Protein AF-A0A4Y9YKH3-F1 (afdb_monomer)

Sequence (140 aa):
MSSLSNTHLAFNRIPQSSNIPAAASAEMQNNDKLPLSKQGAAILKINQEFASACHRVKRGEITHAEFLRITSDCLDRARVQQEASWLLCEQARKGEISREEFGSKIGYSEEDWRKVRAKVERQMEVQRAEMEAEAHARFH

Radius of gyration: 28.59 Å; Cα contacts (8 Å, |Δi|>4): 59; chains: 1; bounding box: 99×52×49 Å
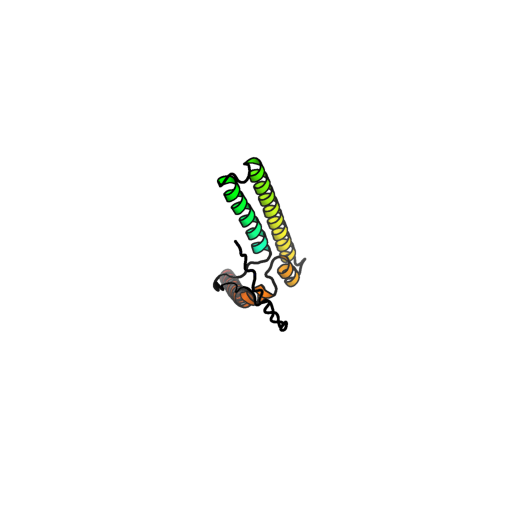
Secondary structure (DSSP, 8-state):
------------------------------TTSPPPPHHHHHHHHHHHHHHHHHHHHHTTSS-HHHHHHHHHHHHHHHHHHHHHHHHHHHHHHHTSS-HHHHHHHHS--HHHHHHHHHHHHHHHHHHHHHHHHHHHHH--

Mean predicted aligned error: 14.12 Å

Foldseek 3Di:
DDDDDDDDDDDDDDDDDDDDDPDDPDPPDPPPDQDAWPLRVQLVVLVVQLVVLVVCVVVVVDPPVVNVVSVVVSVVSNVVSVVVLVV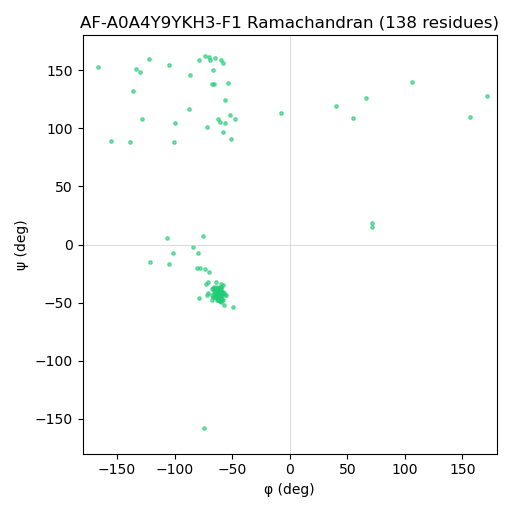LVVCVVVVVDDPVRSCVPTNHDPVSCVVCVVVVVVVVVVVVVVVVVVVVVVVD

pLDDT: mean 79.55, std 20.89, range [36.12, 98.62]

Solvent-accessible surface area (backbone atoms only — not comparable to full-atom values): 8576 Å² total; per-residue (Å²): 133,87,81,89,84,83,86,82,87,80,87,84,79,88,81,91,86,79,94,74,77,90,74,67,82,75,77,81,80,70,87,82,66,76,75,61,31,48,50,53,47,53,51,49,50,42,52,51,52,48,51,49,42,57,51,35,40,75,70,63,77,39,52,72,69,57,38,52,53,52,47,49,52,39,51,54,51,50,50,54,53,48,53,53,50,51,51,51,52,53,34,44,73,72,61,77,42,52,72,67,56,48,35,68,70,46,30,43,50,77,73,4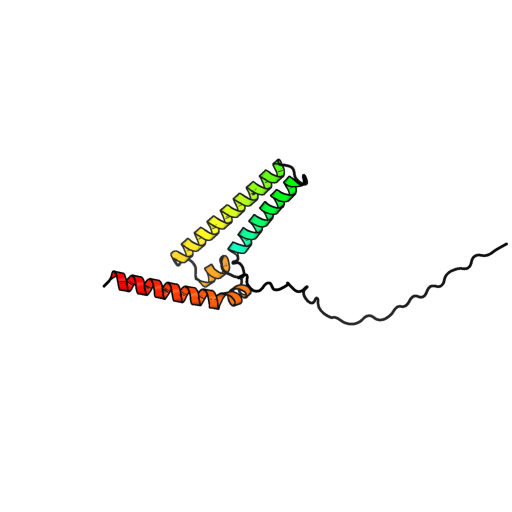6,34,69,75,42,43,71,60,54,52,54,51,52,52,52,53,49,52,52,52,52,52,50,52,55,62,74,78,108

Organism: NCBI:txid205917

Structure (mmCIF, N/CA/C/O backbone):
data_AF-A0A4Y9YKH3-F1
#
_entry.id   AF-A0A4Y9YKH3-F1
#
loop_
_atom_site.group_PDB
_atom_site.id
_atom_site.type_symbol
_atom_site.label_atom_id
_atom_site.label_alt_id
_atom_site.label_comp_id
_atom_site.label_asym_id
_atom_site.label_entity_id
_atom_site.label_seq_id
_atom_site.pdbx_PDB_ins_code
_atom_site.Cartn_x
_atom_site.Cartn_y
_atom_site.Cartn_z
_atom_site.occupancy
_atom_site.B_iso_or_equiv
_atom_site.auth_seq_id
_atom_site.auth_comp_id
_atom_site.auth_asym_id
_atom_site.auth_atom_id
_atom_site.pdbx_PDB_model_num
ATOM 1 N N . MET A 1 1 ? 74.619 -27.145 -19.859 1.00 41.81 1 MET A N 1
ATOM 2 C CA . MET A 1 1 ? 74.797 -27.396 -18.413 1.00 41.81 1 MET A CA 1
ATOM 3 C C . MET A 1 1 ? 73.804 -26.484 -17.707 1.00 41.81 1 MET A C 1
ATOM 5 O O . MET A 1 1 ? 73.925 -25.283 -17.876 1.00 41.81 1 MET A O 1
ATOM 9 N N . SER A 1 2 ? 72.615 -26.997 -17.366 1.00 38.09 2 SER A N 1
ATOM 10 C CA . SER A 1 2 ? 72.234 -27.458 -16.006 1.00 38.09 2 SER A CA 1
ATOM 11 C C . SER A 1 2 ? 72.185 -26.264 -15.032 1.00 38.09 2 SER A C 1
ATOM 13 O O . SER A 1 2 ? 73.162 -25.541 -14.950 1.00 38.09 2 SER A O 1
ATOM 15 N N . SER A 1 3 ? 71.134 -25.959 -14.270 1.00 43.50 3 SER A N 1
ATOM 16 C CA . SER A 1 3 ? 70.136 -26.824 -13.645 1.00 43.50 3 SER A CA 1
ATOM 17 C C . SER A 1 3 ? 68.935 -26.005 -13.143 1.00 43.50 3 SER A C 1
ATOM 19 O O . SER A 1 3 ? 69.075 -24.843 -12.771 1.00 43.50 3 SER A O 1
ATOM 21 N N . LEU A 1 4 ? 67.784 -26.676 -13.094 1.00 45.25 4 LEU A N 1
ATOM 22 C CA . LEU A 1 4 ? 66.584 -26.363 -12.314 1.00 45.25 4 LEU A CA 1
ATOM 23 C C . LEU A 1 4 ? 66.848 -26.497 -10.801 1.00 45.25 4 LEU A C 1
ATOM 25 O O . LEU A 1 4 ? 67.602 -27.391 -10.418 1.00 45.25 4 LEU A O 1
ATOM 29 N N . SER A 1 5 ? 66.133 -25.705 -9.988 1.00 52.44 5 SER A N 1
ATOM 30 C CA . SER A 1 5 ? 65.811 -25.954 -8.562 1.00 52.44 5 SER A CA 1
ATOM 31 C C . SER A 1 5 ? 64.520 -25.179 -8.219 1.00 52.44 5 SER A C 1
ATOM 33 O O . SER A 1 5 ? 64.550 -23.958 -8.124 1.00 52.44 5 SER A O 1
ATOM 35 N N . ASN A 1 6 ? 63.322 -25.742 -8.388 1.00 38.78 6 ASN A N 1
ATOM 36 C CA . ASN A 1 6 ? 62.508 -26.513 -7.433 1.00 38.78 6 ASN A CA 1
ATOM 37 C C . ASN A 1 6 ? 62.178 -25.861 -6.068 1.00 38.78 6 ASN A C 1
ATOM 39 O O . ASN A 1 6 ? 63.016 -25.763 -5.181 1.00 38.78 6 ASN A O 1
ATOM 43 N N . THR A 1 7 ? 60.890 -25.505 -5.944 1.00 46.59 7 THR A N 1
ATOM 44 C CA . THR A 1 7 ? 59.930 -25.814 -4.860 1.00 46.59 7 THR A CA 1
ATOM 45 C C . THR A 1 7 ? 60.389 -25.788 -3.401 1.00 46.59 7 THR A C 1
ATOM 47 O O . THR A 1 7 ? 61.086 -26.691 -2.947 1.00 46.59 7 THR A O 1
ATOM 50 N N . HIS A 1 8 ? 59.761 -24.906 -2.615 1.00 44.09 8 HIS A N 1
ATOM 51 C CA . HIS A 1 8 ? 59.441 -25.204 -1.220 1.00 44.09 8 HIS A CA 1
ATOM 52 C C . HIS A 1 8 ? 57.958 -24.924 -0.943 1.00 44.09 8 HIS A C 1
ATOM 54 O O . HIS A 1 8 ? 57.502 -23.784 -0.913 1.00 44.09 8 HIS A O 1
ATOM 60 N N . LEU A 1 9 ? 57.209 -26.013 -0.772 1.00 45.59 9 LEU A N 1
ATOM 61 C CA . LEU A 1 9 ? 55.922 -26.048 -0.091 1.00 45.59 9 LEU A CA 1
ATOM 62 C C . LEU A 1 9 ? 56.148 -25.725 1.392 1.00 45.59 9 LEU A C 1
ATOM 64 O O . LEU A 1 9 ? 57.065 -26.264 2.012 1.00 45.59 9 LEU A O 1
ATOM 68 N N . ALA A 1 10 ? 55.267 -24.915 1.970 1.00 42.34 10 ALA A N 1
ATOM 69 C CA . ALA A 1 10 ? 55.010 -24.907 3.404 1.00 42.34 10 ALA A CA 1
ATOM 70 C C . ALA A 1 10 ? 53.498 -24.765 3.609 1.00 42.34 10 ALA A C 1
ATOM 72 O O . ALA A 1 10 ? 52.936 -23.675 3.673 1.00 42.34 10 ALA A O 1
ATOM 73 N N . PHE A 1 11 ? 52.843 -25.924 3.639 1.00 41.91 11 PHE A N 1
ATOM 74 C CA . PHE A 1 11 ? 51.510 -26.113 4.191 1.00 41.91 11 PHE A CA 1
ATOM 75 C C . PHE A 1 11 ? 51.564 -25.780 5.686 1.00 41.91 11 PHE A C 1
ATOM 77 O O . PHE A 1 11 ? 52.084 -26.575 6.463 1.00 41.91 11 PHE A O 1
ATOM 84 N N . ASN A 1 12 ? 50.990 -24.651 6.099 1.00 46.66 12 ASN A N 1
ATOM 85 C CA . ASN A 1 12 ? 50.586 -24.468 7.490 1.00 46.66 12 ASN A CA 1
ATOM 86 C C . ASN A 1 12 ? 49.087 -24.723 7.595 1.00 46.66 12 ASN A C 1
ATOM 88 O O . ASN A 1 12 ? 48.250 -23.933 7.163 1.00 46.66 12 ASN A O 1
ATOM 92 N N . ARG A 1 13 ? 48.776 -25.895 8.141 1.00 41.47 13 ARG A N 1
ATOM 93 C CA . ARG A 1 13 ? 47.450 -26.329 8.561 1.00 41.47 13 ARG A CA 1
ATOM 94 C C . ARG A 1 13 ? 47.409 -26.253 10.091 1.00 41.47 13 ARG A C 1
ATOM 96 O O . ARG A 1 13 ? 48.436 -26.493 10.720 1.00 41.47 13 ARG A O 1
ATOM 103 N N . ILE A 1 14 ? 46.188 -26.098 10.617 1.00 41.62 14 ILE A N 1
ATOM 104 C CA . ILE A 1 14 ? 45.690 -26.374 11.989 1.00 41.62 14 ILE A CA 1
ATOM 105 C C . ILE A 1 14 ? 45.453 -25.090 12.828 1.00 41.62 14 ILE A C 1
ATOM 107 O O . ILE A 1 14 ? 46.306 -24.210 12.777 1.00 41.62 14 ILE A O 1
ATOM 111 N N . PRO A 1 15 ? 44.368 -24.967 13.643 1.00 44.97 15 PRO A N 1
ATOM 112 C CA . PRO A 1 15 ? 43.206 -25.850 13.864 1.00 44.97 15 PRO A CA 1
ATOM 113 C C . PRO A 1 15 ? 41.831 -25.203 13.585 1.00 44.97 15 PRO A C 1
ATOM 115 O O . PRO A 1 15 ? 41.643 -23.992 13.647 1.00 44.97 15 PRO A O 1
ATOM 118 N N . GLN A 1 16 ? 40.832 -26.063 13.367 1.00 48.06 16 GLN A N 1
ATOM 119 C CA . GLN A 1 16 ? 39.419 -25.743 13.578 1.00 48.06 16 GLN A CA 1
ATOM 120 C C . GLN A 1 16 ? 39.135 -25.534 15.073 1.00 48.06 16 GLN A C 1
ATOM 122 O O . GLN A 1 16 ? 39.582 -26.347 15.877 1.00 48.06 16 GLN A O 1
ATOM 127 N N . SER A 1 17 ? 38.341 -24.512 15.414 1.00 38.28 17 SER A N 1
ATOM 128 C CA . SER A 1 17 ? 37.267 -24.541 16.429 1.00 38.28 17 SER A CA 1
ATOM 129 C C . SER A 1 17 ? 36.980 -23.127 16.945 1.00 38.28 17 SER A C 1
ATOM 131 O O . SER A 1 17 ? 37.792 -22.543 17.658 1.00 38.28 17 SER A O 1
ATOM 133 N N . SER A 1 18 ? 35.821 -22.569 16.596 1.00 41.38 18 SER A N 1
ATOM 134 C CA . SER A 1 18 ? 34.817 -22.101 17.567 1.00 41.38 18 SER A CA 1
ATOM 135 C C . SER A 1 18 ? 33.709 -21.319 16.855 1.00 41.38 18 SER A C 1
ATOM 137 O O . SER A 1 18 ? 33.946 -20.408 16.067 1.00 41.38 18 SER A O 1
ATOM 139 N N . ASN A 1 19 ? 32.476 -21.732 17.136 1.00 49.66 19 ASN A N 1
ATOM 140 C CA . ASN A 1 19 ? 31.244 -21.031 16.806 1.00 49.66 19 ASN A CA 1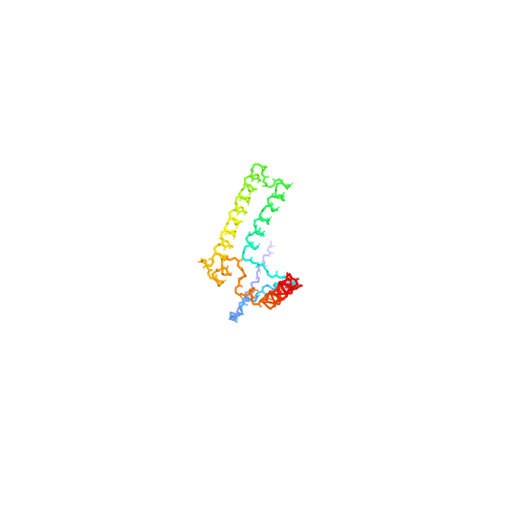
ATOM 141 C C . ASN A 1 19 ? 31.259 -19.612 17.386 1.00 49.66 19 ASN A C 1
ATOM 143 O O . ASN A 1 19 ? 31.331 -19.483 18.606 1.00 49.66 19 ASN A O 1
ATOM 147 N N . ILE A 1 20 ? 31.064 -18.582 16.558 1.00 44.94 20 ILE A N 1
ATOM 148 C CA . ILE A 1 20 ? 30.467 -17.313 16.997 1.00 44.94 20 ILE A CA 1
ATOM 149 C C . ILE A 1 20 ? 29.440 -16.877 15.935 1.00 44.94 20 ILE A C 1
ATOM 151 O O . ILE A 1 20 ? 29.738 -16.966 14.742 1.00 44.94 20 ILE A O 1
ATOM 155 N N . PRO A 1 21 ? 28.212 -16.491 16.335 1.00 36.12 21 PRO A N 1
ATOM 156 C CA . PRO A 1 21 ? 27.077 -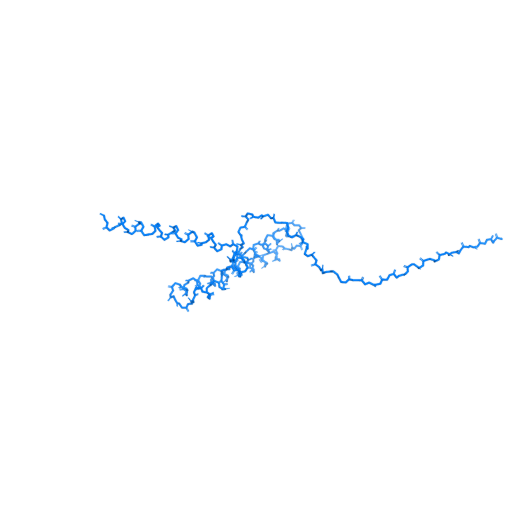16.330 15.433 1.00 36.12 21 PRO A CA 1
ATOM 157 C C . PRO A 1 21 ? 27.255 -15.141 14.497 1.00 36.12 21 PRO A C 1
ATOM 159 O O . PRO A 1 21 ? 27.971 -14.192 14.812 1.00 36.12 21 PRO A O 1
ATOM 162 N N . ALA A 1 22 ? 26.515 -15.180 13.389 1.00 44.09 22 ALA A N 1
ATOM 163 C CA . ALA A 1 22 ? 26.241 -14.045 12.523 1.00 44.09 22 ALA A CA 1
ATOM 164 C C . ALA A 1 22 ? 25.715 -12.860 13.351 1.00 44.09 22 ALA A C 1
ATOM 166 O O . ALA A 1 22 ? 24.517 -12.723 13.596 1.00 44.09 22 ALA A O 1
ATOM 167 N N . ALA A 1 23 ? 26.630 -12.012 13.813 1.00 36.66 23 ALA A N 1
ATOM 168 C CA . ALA A 1 23 ? 26.301 -10.706 14.334 1.00 36.66 23 ALA A CA 1
ATOM 169 C C . ALA A 1 23 ? 25.898 -9.862 13.129 1.00 36.66 23 ALA A C 1
ATOM 171 O O . ALA A 1 23 ? 26.735 -9.458 12.322 1.00 36.66 23 ALA A O 1
ATOM 172 N N . ALA A 1 24 ? 24.579 -9.727 12.999 1.00 39.50 24 ALA A N 1
ATOM 173 C CA . ALA A 1 24 ? 23.857 -8.692 12.288 1.00 39.50 24 ALA A CA 1
ATOM 174 C C . ALA A 1 24 ? 24.774 -7.568 11.800 1.00 39.50 24 ALA A C 1
ATOM 176 O O . ALA A 1 24 ? 25.330 -6.812 12.601 1.00 39.50 24 ALA A O 1
ATOM 177 N N . SER A 1 25 ? 24.912 -7.449 10.477 1.00 38.31 25 SER A N 1
ATOM 178 C CA . SER A 1 25 ? 25.339 -6.191 9.884 1.00 38.31 25 SER A CA 1
ATOM 179 C C . SER A 1 25 ? 24.425 -5.114 10.447 1.00 38.31 25 SER A C 1
ATOM 181 O O . SER A 1 25 ? 23.218 -5.137 10.217 1.00 38.31 25 SER A O 1
ATOM 183 N N . ALA A 1 26 ? 25.025 -4.261 11.272 1.00 40.38 26 ALA A N 1
ATOM 184 C CA . ALA A 1 26 ? 24.386 -3.177 11.975 1.00 40.38 26 ALA A CA 1
ATOM 185 C C . ALA A 1 26 ? 23.514 -2.383 11.000 1.00 40.38 26 ALA A C 1
ATOM 187 O O . ALA A 1 26 ? 24.023 -1.664 10.137 1.00 40.38 26 ALA A O 1
ATOM 188 N N . GLU A 1 27 ? 22.196 -2.526 11.141 1.00 37.56 27 GLU A N 1
ATOM 189 C CA . GLU A 1 27 ? 21.264 -1.549 10.611 1.00 37.56 27 GLU A CA 1
ATOM 190 C C . GLU A 1 27 ? 21.596 -0.234 11.302 1.00 37.56 27 GLU A C 1
ATOM 192 O O . GLU A 1 27 ? 21.384 -0.044 12.501 1.00 37.56 27 GLU A O 1
ATOM 197 N N . MET A 1 28 ? 22.230 0.640 10.529 1.00 37.44 28 MET A N 1
ATOM 198 C CA . MET A 1 28 ? 22.572 1.993 10.906 1.00 37.44 28 MET A CA 1
ATOM 199 C C . MET A 1 28 ? 21.274 2.714 11.271 1.00 37.44 28 MET A C 1
ATOM 201 O O . MET A 1 28 ? 20.517 3.164 10.409 1.00 37.44 28 MET A O 1
ATOM 205 N N . GLN A 1 29 ? 21.008 2.744 12.575 1.00 44.22 29 GLN A N 1
ATOM 206 C CA . GLN A 1 29 ? 19.890 3.410 13.215 1.00 44.22 29 GLN A CA 1
ATOM 207 C C . GLN A 1 29 ? 19.877 4.892 12.840 1.00 44.22 29 GLN A C 1
ATOM 209 O O . GLN A 1 29 ? 20.648 5.698 13.357 1.00 44.22 29 GLN A O 1
ATOM 214 N N . ASN A 1 30 ? 18.953 5.252 11.957 1.00 37.47 30 ASN A N 1
ATOM 215 C CA . ASN A 1 30 ? 18.474 6.616 11.812 1.00 37.47 30 ASN A CA 1
ATOM 216 C C . ASN A 1 30 ? 17.127 6.682 12.557 1.00 37.47 30 ASN A C 1
ATOM 218 O O . ASN A 1 30 ? 16.080 6.348 12.003 1.00 37.47 30 ASN A O 1
ATOM 222 N N . ASN A 1 31 ? 17.201 6.978 13.860 1.00 48.19 31 ASN A N 1
ATOM 223 C CA . ASN A 1 31 ? 16.194 6.666 14.890 1.00 48.19 31 ASN A CA 1
ATOM 224 C C . ASN A 1 31 ? 14.914 7.534 14.895 1.00 48.19 31 ASN A C 1
ATOM 226 O O . ASN A 1 31 ? 14.084 7.360 15.782 1.00 48.19 31 ASN A O 1
ATOM 230 N N . ASP A 1 32 ? 14.697 8.416 13.914 1.00 62.50 32 ASP A N 1
ATOM 231 C CA . ASP A 1 32 ? 13.535 9.330 13.925 1.00 62.50 32 ASP A CA 1
ATOM 232 C C . ASP A 1 32 ? 12.371 8.904 13.021 1.00 62.50 32 ASP A C 1
ATOM 234 O O . ASP A 1 32 ? 11.292 9.507 13.045 1.00 62.50 32 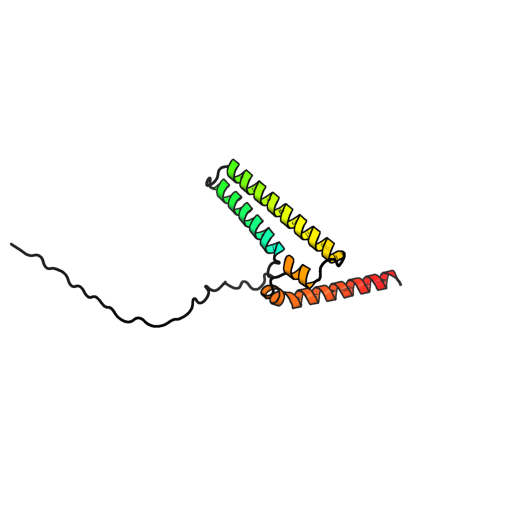ASP A O 1
ATOM 238 N N . LYS A 1 33 ? 12.548 7.861 12.205 1.00 69.38 33 LYS A N 1
ATOM 239 C CA . LYS A 1 33 ? 11.471 7.379 11.336 1.00 69.38 33 LYS A CA 1
ATOM 240 C C . LYS A 1 33 ? 10.623 6.366 12.089 1.00 69.38 33 LYS A C 1
ATOM 242 O O . LYS A 1 33 ? 11.102 5.300 12.463 1.00 69.38 33 LYS A O 1
ATOM 247 N N . LEU A 1 34 ? 9.348 6.704 12.289 1.00 76.56 34 LEU A N 1
ATOM 248 C CA . LEU A 1 34 ? 8.361 5.747 12.780 1.00 76.56 34 LEU A CA 1
ATOM 249 C C . LEU A 1 34 ? 8.377 4.504 11.875 1.00 76.56 34 LEU A C 1
ATOM 251 O O . LEU A 1 34 ? 8.473 4.658 10.651 1.00 76.56 34 LEU A O 1
ATOM 255 N N . PRO A 1 35 ? 8.280 3.290 12.444 1.00 80.88 35 PRO A N 1
ATOM 256 C CA . PRO A 1 35 ? 8.126 2.091 11.640 1.00 80.88 35 PRO A CA 1
ATOM 257 C C . PRO A 1 35 ? 6.870 2.200 10.772 1.00 80.88 35 PRO A C 1
ATOM 259 O O . PRO A 1 35 ? 5.948 2.959 11.073 1.00 80.88 35 PRO A O 1
ATOM 262 N N . LEU A 1 36 ? 6.844 1.456 9.672 1.00 84.94 36 LEU A N 1
ATOM 263 C CA . LEU A 1 36 ? 5.712 1.450 8.752 1.00 84.94 36 LEU A CA 1
ATOM 264 C C . LEU A 1 36 ? 4.671 0.427 9.202 1.00 84.94 36 LEU A C 1
ATOM 266 O O . LEU A 1 36 ? 5.005 -0.646 9.700 1.00 84.94 36 LEU A O 1
ATOM 270 N N . SER A 1 37 ? 3.396 0.739 8.980 1.00 86.69 37 SER A N 1
ATOM 271 C CA . SER A 1 37 ? 2.345 -0.274 9.060 1.00 86.69 37 SER A CA 1
ATOM 272 C C . SER A 1 37 ? 2.539 -1.324 7.962 1.00 86.69 37 SER A C 1
ATOM 274 O O . SER A 1 37 ? 3.190 -1.059 6.948 1.00 86.69 37 SER A O 1
ATO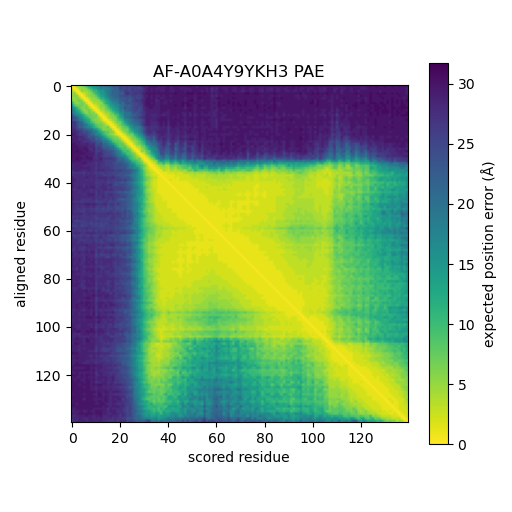M 276 N N . LYS A 1 38 ? 1.943 -2.510 8.117 1.00 88.44 38 LYS A N 1
ATOM 277 C CA . LYS A 1 38 ? 2.003 -3.576 7.102 1.00 88.44 38 LYS A CA 1
ATOM 278 C C . LYS A 1 38 ? 1.506 -3.086 5.743 1.00 88.44 38 LYS A C 1
ATOM 280 O O . LYS A 1 38 ? 2.157 -3.314 4.725 1.00 88.44 38 LYS A O 1
ATOM 285 N N . GLN A 1 39 ? 0.401 -2.341 5.736 1.00 89.56 39 GLN A N 1
ATOM 286 C CA . GLN A 1 39 ? -0.116 -1.709 4.524 1.00 89.56 39 GLN A CA 1
ATOM 287 C C . GLN A 1 39 ? 0.863 -0.668 3.962 1.00 89.56 39 GLN A C 1
ATOM 289 O O . GLN A 1 39 ? 1.132 -0.657 2.761 1.00 89.56 39 GLN A O 1
ATOM 294 N N . GLY A 1 40 ? 1.424 0.194 4.817 1.00 88.12 40 GLY A N 1
ATOM 295 C CA . GLY A 1 40 ? 2.401 1.201 4.402 1.00 88.12 40 GLY A CA 1
ATOM 296 C C . GLY A 1 40 ? 3.648 0.576 3.775 1.00 88.12 40 GLY A C 1
ATOM 297 O O . GLY A 1 40 ? 4.124 1.050 2.746 1.00 88.12 40 GLY A O 1
ATOM 298 N N . ALA A 1 41 ? 4.132 -0.532 4.337 1.00 90.38 41 ALA A N 1
ATOM 299 C CA . ALA A 1 41 ? 5.244 -1.300 3.793 1.00 90.38 41 ALA A CA 1
ATOM 300 C C . ALA A 1 41 ? 4.908 -1.916 2.422 1.00 90.38 41 ALA A C 1
ATOM 302 O O . ALA A 1 41 ? 5.726 -1.843 1.504 1.00 90.38 41 ALA A O 1
ATOM 303 N N . ALA A 1 42 ? 3.700 -2.467 2.251 1.00 91.50 42 ALA A N 1
ATOM 304 C CA . ALA A 1 42 ? 3.250 -3.016 0.971 1.00 91.50 42 ALA A CA 1
ATOM 305 C C . ALA A 1 42 ? 3.190 -1.942 -0.131 1.00 91.50 42 ALA A C 1
ATOM 307 O O . ALA A 1 42 ? 3.733 -2.141 -1.219 1.00 91.50 42 ALA A O 1
ATOM 308 N N . ILE A 1 43 ? 2.604 -0.777 0.166 1.00 93.19 43 ILE A N 1
ATOM 309 C CA . ILE A 1 43 ? 2.551 0.358 -0.768 1.00 93.19 43 ILE A CA 1
ATOM 310 C C . ILE A 1 43 ? 3.953 0.897 -1.068 1.00 93.19 43 ILE A C 1
ATOM 312 O O . ILE A 1 43 ? 4.277 1.167 -2.224 1.00 93.19 43 ILE A O 1
ATOM 316 N N . LEU A 1 44 ? 4.818 1.013 -0.055 1.00 92.81 44 LEU A N 1
ATOM 317 C CA . LEU A 1 44 ? 6.195 1.457 -0.258 1.00 92.81 44 LEU A CA 1
ATOM 318 C C . LEU A 1 44 ? 6.952 0.522 -1.206 1.00 92.81 44 LEU A C 1
ATOM 320 O O . LEU A 1 44 ? 7.662 1.003 -2.087 1.00 92.81 44 LEU A O 1
ATOM 324 N N . LYS A 1 45 ? 6.778 -0.795 -1.063 1.00 94.81 45 LYS A N 1
ATOM 325 C CA . LYS A 1 45 ? 7.402 -1.778 -1.953 1.00 94.81 45 LYS A CA 1
ATOM 326 C C . LYS A 1 45 ? 6.947 -1.597 -3.406 1.00 94.81 45 LYS A C 1
ATOM 328 O O . LYS A 1 45 ? 7.787 -1.568 -4.300 1.00 94.81 45 LYS A O 1
ATOM 333 N N . ILE A 1 46 ? 5.648 -1.395 -3.638 1.00 96.00 46 ILE A N 1
ATOM 334 C CA . ILE A 1 46 ? 5.109 -1.112 -4.981 1.00 96.00 46 ILE A CA 1
ATOM 335 C C . ILE A 1 46 ? 5.738 0.166 -5.558 1.00 96.00 46 ILE A C 1
ATOM 337 O O . ILE A 1 46 ? 6.203 0.176 -6.698 1.00 96.00 46 ILE A O 1
ATOM 341 N N . ASN A 1 47 ? 5.838 1.228 -4.754 1.00 94.56 47 ASN A N 1
ATOM 342 C CA . ASN A 1 47 ? 6.463 2.484 -5.176 1.00 94.56 47 ASN A CA 1
ATOM 343 C C . ASN A 1 47 ? 7.952 2.313 -5.515 1.00 94.56 47 ASN A C 1
ATOM 345 O O . ASN A 1 47 ? 8.440 2.906 -6.478 1.00 94.56 47 ASN A O 1
ATOM 349 N N . GLN A 1 48 ? 8.680 1.495 -4.752 1.00 96.62 48 GLN A N 1
ATOM 350 C CA . GLN A 1 48 ? 10.082 1.176 -5.033 1.00 96.62 48 GLN A CA 1
ATOM 351 C C . GLN A 1 48 ? 10.238 0.402 -6.346 1.00 96.62 48 GLN A C 1
ATOM 353 O O . GLN A 1 48 ? 11.144 0.701 -7.125 1.00 96.62 48 GLN A O 1
ATOM 358 N N . GLU A 1 49 ? 9.355 -0.557 -6.625 1.00 97.38 49 GLU A N 1
ATOM 359 C CA . GLU A 1 49 ? 9.357 -1.309 -7.885 1.00 97.38 49 GLU A CA 1
ATOM 360 C C . GLU A 1 49 ? 9.070 -0.394 -9.085 1.00 97.38 49 GLU A C 1
ATOM 362 O O . GLU A 1 49 ? 9.802 -0.432 -10.078 1.00 97.38 49 GLU A O 1
ATOM 367 N N . PHE A 1 50 ? 8.090 0.505 -8.962 1.00 97.25 50 PHE A N 1
ATOM 368 C CA . PHE A 1 50 ? 7.792 1.518 -9.976 1.00 97.25 50 PHE A CA 1
ATOM 369 C C . PHE A 1 50 ? 8.979 2.465 -10.220 1.00 97.25 50 PHE A C 1
ATOM 371 O O . PHE A 1 50 ? 9.360 2.718 -11.368 1.00 97.25 50 PHE A O 1
ATOM 378 N N . ALA A 1 51 ? 9.608 2.964 -9.151 1.00 97.44 51 ALA A N 1
ATOM 379 C CA . ALA A 1 51 ? 10.784 3.828 -9.245 1.00 97.44 51 ALA A CA 1
ATOM 380 C C . ALA A 1 51 ? 11.967 3.096 -9.895 1.00 97.44 51 ALA A C 1
ATOM 382 O O . ALA A 1 51 ? 12.635 3.639 -10.779 1.00 97.44 51 ALA A O 1
ATOM 383 N N . SER A 1 52 ? 12.194 1.837 -9.516 1.00 97.88 52 SER A N 1
ATOM 384 C CA . SER A 1 52 ? 13.204 0.981 -10.135 1.00 97.88 52 SER A CA 1
ATOM 385 C C . SER A 1 52 ? 12.948 0.826 -11.635 1.00 97.88 52 SER A C 1
ATOM 387 O O . SER A 1 52 ? 13.849 1.076 -12.436 1.00 97.88 52 SER A O 1
ATOM 389 N N . ALA A 1 53 ? 11.712 0.528 -12.047 1.00 98.12 53 ALA A N 1
ATOM 390 C CA . ALA A 1 53 ? 11.340 0.434 -13.458 1.00 98.12 53 ALA A CA 1
ATOM 391 C C . ALA A 1 53 ? 11.596 1.749 -14.217 1.00 98.12 53 ALA A C 1
ATOM 393 O O . ALA A 1 53 ? 12.183 1.725 -15.300 1.00 98.12 53 ALA A O 1
ATOM 394 N N . CYS A 1 54 ? 11.253 2.898 -13.620 1.00 98.00 54 CYS A N 1
ATOM 395 C CA . CYS A 1 54 ? 11.552 4.224 -14.172 1.00 98.00 54 CYS A CA 1
ATOM 396 C C . CYS A 1 54 ? 13.055 4.436 -14.410 1.00 98.00 54 CYS A C 1
ATOM 398 O O . CYS A 1 54 ? 13.458 5.011 -15.422 1.00 98.00 54 CYS A O 1
ATOM 400 N N . HIS A 1 55 ? 13.904 3.994 -13.485 1.00 98.25 55 HIS A N 1
ATOM 401 C CA . HIS A 1 55 ? 15.350 4.112 -13.650 1.00 98.25 55 HIS A CA 1
ATOM 402 C C . HIS A 1 55 ? 15.891 3.159 -14.719 1.00 98.25 55 HIS A C 1
ATOM 404 O O . HIS A 1 55 ? 16.720 3.567 -15.531 1.00 98.25 55 HIS A O 1
ATOM 410 N N . ARG A 1 56 ? 15.402 1.917 -14.755 1.00 98.38 56 ARG A N 1
ATOM 411 C CA . ARG A 1 56 ? 15.826 0.901 -15.727 1.00 98.38 56 ARG A CA 1
ATOM 412 C C . ARG A 1 56 ? 15.494 1.313 -17.161 1.00 98.38 56 ARG A C 1
ATOM 414 O O . ARG A 1 56 ? 16.355 1.203 -18.028 1.00 98.38 56 ARG A O 1
ATOM 421 N N . VAL A 1 57 ? 14.299 1.863 -17.409 1.00 98.25 57 VAL A N 1
ATOM 422 C CA . VAL A 1 57 ? 13.921 2.329 -18.758 1.00 98.25 57 VAL A CA 1
ATOM 423 C C . VAL A 1 57 ? 14.766 3.527 -19.196 1.00 98.25 57 VAL A C 1
ATOM 425 O O . VAL A 1 57 ? 15.208 3.581 -20.338 1.00 98.25 57 VAL A O 1
ATOM 428 N N . LYS A 1 58 ? 15.092 4.448 -18.276 1.00 98.00 58 LYS A N 1
ATOM 429 C CA . LYS A 1 58 ? 15.985 5.588 -18.558 1.00 98.00 58 LYS A CA 1
ATOM 430 C C . LYS A 1 58 ? 17.410 5.157 -18.906 1.00 98.00 58 LYS A C 1
ATOM 432 O O . LYS A 1 58 ? 18.067 5.837 -19.685 1.00 98.00 58 LYS A O 1
ATOM 437 N N . ARG A 1 59 ? 17.885 4.048 -18.334 1.00 98.44 59 ARG A N 1
ATOM 438 C CA . ARG A 1 59 ? 19.195 3.455 -18.653 1.00 98.44 59 ARG A CA 1
ATOM 439 C C . ARG A 1 59 ? 19.168 2.538 -19.881 1.00 98.44 59 ARG A C 1
ATOM 441 O O . ARG A 1 59 ? 20.212 2.017 -20.251 1.00 98.44 59 ARG A O 1
ATOM 448 N N . GLY A 1 60 ? 18.004 2.326 -20.501 1.00 98.12 60 GLY A N 1
ATOM 449 C CA . GLY A 1 60 ? 17.848 1.408 -21.632 1.00 98.12 60 GLY A CA 1
ATOM 450 C C . GLY A 1 60 ? 17.942 -0.076 -21.257 1.00 98.12 60 GLY A C 1
ATOM 451 O O . GLY A 1 60 ? 18.105 -0.913 -22.136 1.00 98.12 60 GLY A O 1
ATOM 452 N N . GLU A 1 61 ? 17.837 -0.420 -19.970 1.00 98.62 61 GLU A N 1
ATOM 453 C CA . GLU A 1 61 ? 17.904 -1.810 -19.484 1.00 98.62 61 GLU A CA 1
ATOM 454 C C . GLU A 1 61 ? 16.603 -2.586 -19.708 1.00 98.62 61 GLU A C 1
ATOM 456 O O . GLU A 1 61 ? 16.594 -3.814 -19.650 1.00 98.62 61 GLU A O 1
ATOM 461 N N . ILE A 1 62 ? 15.497 -1.868 -19.897 1.00 98.56 62 ILE A N 1
ATOM 462 C CA . ILE A 1 62 ? 14.201 -2.426 -20.278 1.00 98.56 62 ILE A CA 1
ATOM 463 C C . ILE A 1 62 ? 13.612 -1.597 -21.407 1.00 98.56 62 ILE A C 1
ATOM 465 O O . ILE A 1 62 ? 13.842 -0.388 -21.507 1.00 98.56 62 ILE A O 1
ATOM 469 N N . THR A 1 63 ? 12.810 -2.249 -22.233 1.00 98.62 63 THR A N 1
ATOM 470 C CA . THR A 1 63 ? 12.042 -1.587 -23.283 1.00 98.62 63 THR A CA 1
ATOM 471 C C . THR A 1 63 ? 10.911 -0.743 -22.693 1.00 98.62 63 THR A C 1
ATOM 473 O O . THR A 1 63 ? 10.453 -0.954 -21.566 1.00 98.62 63 THR A O 1
ATOM 476 N N . HIS A 1 64 ? 10.394 0.197 -23.488 1.00 98.31 64 HIS A N 1
ATOM 477 C CA . HIS A 1 64 ? 9.206 0.957 -23.102 1.00 98.31 64 HIS A CA 1
ATOM 478 C C . HIS A 1 64 ? 7.985 0.047 -22.869 1.00 98.31 64 HIS A C 1
ATOM 480 O O . HIS A 1 64 ? 7.232 0.264 -21.926 1.00 98.31 64 HIS A O 1
ATOM 486 N N . ALA A 1 65 ? 7.820 -1.012 -23.671 1.00 98.44 65 ALA A N 1
ATOM 487 C CA . ALA A 1 65 ? 6.729 -1.973 -23.506 1.00 98.44 65 ALA A CA 1
ATOM 488 C C . ALA A 1 65 ? 6.824 -2.744 -22.176 1.00 98.44 65 ALA A C 1
ATOM 490 O O . ALA A 1 65 ? 5.827 -2.902 -21.471 1.00 98.44 65 ALA A O 1
ATOM 491 N N . GLU A 1 66 ? 8.027 -3.180 -21.790 1.00 98.06 66 GLU A N 1
ATOM 492 C CA . GLU A 1 66 ? 8.252 -3.821 -20.490 1.00 98.06 66 GLU A CA 1
ATOM 493 C C . GLU A 1 66 ? 8.013 -2.861 -19.328 1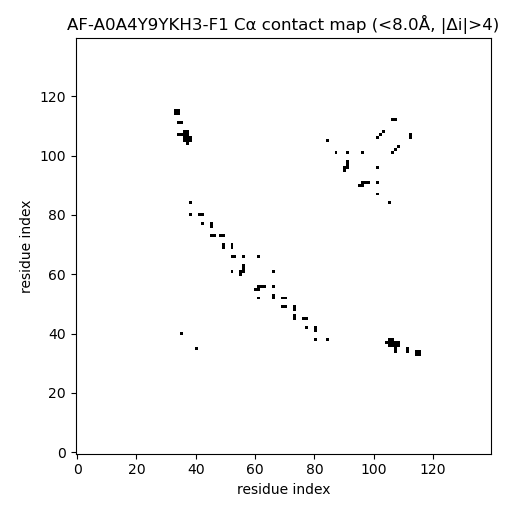.00 98.06 66 GLU A C 1
ATOM 495 O O . GLU A 1 66 ? 7.411 -3.260 -18.332 1.00 98.06 66 GLU A O 1
ATOM 500 N N . PHE A 1 67 ? 8.442 -1.602 -19.464 1.00 98.31 67 PHE A N 1
ATOM 501 C CA . PHE A 1 67 ? 8.143 -0.561 -18.488 1.00 98.31 67 PHE A CA 1
ATOM 502 C C . PHE A 1 67 ? 6.632 -0.407 -18.297 1.00 98.31 67 PHE A C 1
ATOM 504 O O . PHE A 1 67 ? 6.163 -0.538 -17.170 1.00 98.31 67 PHE A O 1
ATOM 511 N N . LEU A 1 68 ? 5.865 -0.231 -19.380 1.00 98.25 68 LEU A N 1
ATOM 512 C CA . LEU A 1 68 ? 4.407 -0.095 -19.306 1.00 98.25 68 LEU A CA 1
ATOM 513 C C . LEU A 1 68 ? 3.755 -1.288 -18.600 1.00 98.25 68 LEU A C 1
ATOM 515 O O . LEU A 1 68 ? 2.927 -1.095 -17.709 1.00 98.25 68 LEU A O 1
ATOM 519 N N . ARG A 1 69 ? 4.184 -2.515 -18.918 1.00 98.62 69 ARG A N 1
ATOM 520 C CA . ARG A 1 69 ? 3.692 -3.723 -18.244 1.00 98.62 69 ARG A CA 1
ATOM 521 C C . ARG A 1 69 ? 3.970 -3.696 -16.739 1.00 98.62 69 ARG A C 1
ATOM 523 O O . ARG A 1 69 ? 3.063 -3.965 -15.959 1.00 98.62 69 ARG A O 1
ATOM 530 N N . ILE A 1 70 ? 5.195 -3.354 -16.329 1.00 97.75 70 ILE A N 1
ATOM 531 C CA . ILE A 1 70 ? 5.555 -3.256 -14.905 1.00 97.75 70 ILE A CA 1
ATOM 532 C C . ILE A 1 70 ? 4.722 -2.171 -14.218 1.00 97.75 70 ILE A C 1
ATOM 534 O O . ILE A 1 70 ? 4.225 -2.386 -13.116 1.00 97.75 70 ILE A O 1
ATOM 538 N N . THR A 1 71 ? 4.538 -1.017 -14.861 1.00 97.12 71 THR A N 1
ATOM 539 C CA . THR A 1 71 ? 3.742 0.069 -14.281 1.00 97.12 71 THR A CA 1
ATOM 540 C C . THR A 1 71 ? 2.269 -0.295 -14.135 1.00 97.12 71 THR A C 1
ATOM 542 O O . THR A 1 71 ? 1.690 0.019 -13.100 1.00 97.12 71 THR A O 1
ATOM 545 N N . SER A 1 72 ? 1.685 -1.002 -15.108 1.00 98.19 72 SER A N 1
ATOM 546 C CA . SER A 1 72 ? 0.309 -1.501 -15.018 1.00 98.19 72 SER A CA 1
ATOM 547 C C . SER A 1 72 ? 0.154 -2.455 -13.838 1.00 98.19 72 SER A C 1
ATOM 549 O O . SER A 1 72 ? -0.715 -2.251 -13.002 1.00 98.19 72 SER A O 1
ATOM 551 N N . ASP A 1 73 ? 1.057 -3.429 -13.708 1.00 98.06 73 ASP A N 1
ATOM 552 C CA . ASP A 1 73 ? 1.042 -4.373 -12.586 1.00 98.06 73 ASP A CA 1
ATOM 553 C C . ASP A 1 73 ? 1.199 -3.670 -11.223 1.00 98.06 73 ASP A C 1
ATOM 555 O O . ASP A 1 73 ? 0.520 -4.010 -10.253 1.00 98.06 73 ASP A O 1
ATOM 559 N N . CYS A 1 74 ? 2.053 -2.642 -11.141 1.00 97.75 74 CYS A N 1
ATOM 560 C CA . CYS A 1 74 ? 2.184 -1.830 -9.930 1.00 97.75 74 CYS A CA 1
ATOM 561 C C . CYS A 1 74 ? 0.873 -1.106 -9.585 1.00 97.75 74 CYS A C 1
ATOM 563 O O . CYS A 1 74 ? 0.481 -1.084 -8.418 1.00 97.75 74 CYS A O 1
ATOM 565 N N . LEU A 1 75 ? 0.193 -0.525 -10.580 1.00 96.75 75 LEU A N 1
ATOM 566 C CA . LEU A 1 75 ? -1.091 0.156 -10.389 1.00 96.75 75 LEU A CA 1
ATOM 567 C C . LEU A 1 75 ? -2.180 -0.816 -9.928 1.00 96.75 75 LEU A C 1
ATOM 569 O O . LEU A 1 75 ? -2.897 -0.513 -8.973 1.00 96.75 75 LEU A O 1
ATOM 573 N N . ASP A 1 76 ? -2.261 -1.995 -10.544 1.00 97.94 76 ASP A N 1
ATOM 574 C CA . ASP A 1 76 ? -3.237 -3.023 -10.179 1.00 97.94 76 ASP A CA 1
ATOM 575 C C . ASP A 1 76 ? -3.016 -3.504 -8.740 1.00 97.94 76 ASP A C 1
ATOM 577 O O . ASP A 1 76 ? -3.950 -3.533 -7.935 1.00 97.94 76 ASP A O 1
ATOM 581 N N . ARG A 1 77 ? -1.764 -3.787 -8.354 1.00 97.25 77 ARG A N 1
ATOM 582 C CA . ARG A 1 77 ? -1.437 -4.156 -6.969 1.00 97.25 77 ARG A CA 1
ATOM 583 C C . ARG A 1 77 ? -1.729 -3.032 -5.980 1.00 97.25 77 ARG A C 1
ATOM 585 O O . ARG A 1 77 ? -2.226 -3.314 -4.890 1.00 97.25 77 ARG A O 1
ATOM 592 N N . ALA A 1 78 ? -1.455 -1.776 -6.332 1.00 95.12 78 ALA A N 1
ATOM 593 C CA . ALA A 1 78 ? -1.762 -0.636 -5.468 1.00 95.12 78 ALA A CA 1
ATOM 594 C C . ALA A 1 78 ? -3.274 -0.502 -5.241 1.00 95.12 78 ALA A C 1
ATOM 596 O O . ALA A 1 78 ? -3.713 -0.312 -4.106 1.00 95.12 78 ALA A O 1
ATOM 597 N N . ARG A 1 79 ? -4.068 -0.676 -6.302 1.00 96.12 79 ARG A N 1
ATOM 598 C CA . ARG A 1 79 ? -5.529 -0.660 -6.231 1.00 96.12 79 ARG A CA 1
ATOM 599 C C . ARG A 1 79 ? -6.067 -1.782 -5.347 1.00 96.12 79 ARG A C 1
ATOM 601 O O . ARG A 1 79 ? -6.855 -1.509 -4.449 1.00 96.12 79 ARG A O 1
ATOM 608 N N . VAL A 1 80 ? -5.588 -3.013 -5.531 1.00 96.44 80 VAL A N 1
ATOM 609 C CA . VAL A 1 80 ? -5.985 -4.158 -4.691 1.00 96.44 80 VAL A CA 1
ATOM 610 C C . VAL A 1 80 ? -5.657 -3.903 -3.216 1.00 96.44 80 VAL A C 1
ATOM 612 O O . VAL A 1 80 ? -6.478 -4.179 -2.344 1.00 96.44 80 VAL A O 1
ATOM 615 N N . GLN A 1 81 ? -4.486 -3.332 -2.914 1.00 93.81 81 GLN A N 1
ATOM 616 C CA . GLN A 1 81 ? -4.120 -2.967 -1.539 1.00 93.81 81 GLN A CA 1
ATOM 617 C C . GLN A 1 81 ? -5.043 -1.888 -0.955 1.00 93.81 81 GLN A C 1
ATOM 619 O O . GLN A 1 81 ? -5.415 -1.961 0.217 1.00 93.81 81 GLN A O 1
ATOM 624 N N . GLN A 1 82 ? -5.431 -0.897 -1.759 1.00 92.31 82 GLN A N 1
ATOM 625 C CA . GLN A 1 82 ? -6.353 0.152 -1.335 1.00 92.31 82 GLN A CA 1
ATOM 626 C C . GLN A 1 82 ? -7.760 -0.397 -1.069 1.00 92.31 82 GLN A C 1
ATOM 628 O O . GLN A 1 82 ? -8.345 -0.085 -0.034 1.00 92.31 82 GLN A O 1
ATOM 633 N N . GLU A 1 83 ? -8.282 -1.239 -1.961 1.00 95.19 83 GLU A N 1
ATOM 634 C CA . GLU A 1 83 ? -9.595 -1.874 -1.813 1.00 95.19 83 GLU A CA 1
ATOM 635 C C . GLU A 1 83 ? -9.633 -2.802 -0.589 1.00 95.19 83 GLU A C 1
ATOM 637 O O . GLU A 1 83 ? -10.572 -2.738 0.205 1.00 95.19 83 GLU A O 1
ATOM 642 N N . ALA A 1 84 ? -8.581 -3.598 -0.369 1.00 93.00 84 ALA A N 1
ATOM 643 C CA . ALA A 1 84 ? -8.465 -4.456 0.810 1.00 93.00 84 ALA A CA 1
ATOM 644 C C . ALA A 1 84 ? -8.425 -3.648 2.118 1.00 93.00 84 ALA A C 1
ATOM 646 O O . ALA A 1 84 ? -9.092 -4.000 3.091 1.00 93.00 84 ALA A O 1
ATOM 647 N N . SER A 1 85 ? -7.670 -2.546 2.141 1.00 91.31 85 SER A N 1
ATOM 648 C CA . SER A 1 85 ? -7.619 -1.640 3.293 1.00 91.31 85 SER A CA 1
ATOM 649 C C . SER A 1 85 ? -8.973 -0.992 3.568 1.00 91.31 85 SER A C 1
ATOM 651 O O . SER A 1 85 ? -9.440 -1.001 4.706 1.00 91.31 85 SER A O 1
ATOM 653 N N . TRP A 1 86 ? -9.634 -0.487 2.525 1.00 92.75 86 TRP A N 1
ATOM 654 C CA . TRP A 1 86 ? -10.957 0.114 2.644 1.00 92.75 86 TRP A CA 1
ATOM 655 C C . TRP A 1 86 ? -11.975 -0.878 3.212 1.00 92.75 86 TRP A C 1
ATOM 657 O O . TRP A 1 86 ? -12.683 -0.549 4.164 1.00 92.75 86 TRP A O 1
ATOM 667 N N . LEU A 1 87 ? -11.995 -2.110 2.694 1.00 95.12 87 LEU A N 1
ATOM 668 C CA . LEU A 1 87 ? -12.893 -3.153 3.180 1.00 95.12 87 LEU A CA 1
ATOM 669 C C . LEU A 1 87 ? -12.648 -3.460 4.662 1.00 95.12 87 LEU A C 1
ATOM 671 O O . LEU A 1 87 ? -13.601 -3.570 5.429 1.00 95.12 87 LEU A O 1
ATOM 675 N N . LEU A 1 88 ? -11.386 -3.551 5.086 1.00 93.00 88 LEU A N 1
ATOM 676 C CA . LEU A 1 88 ? -11.048 -3.787 6.490 1.00 93.00 88 LEU A CA 1
ATOM 677 C C . LEU A 1 88 ? -11.474 -2.624 7.391 1.00 93.00 88 LEU A C 1
ATOM 679 O O . LEU A 1 88 ? -11.974 -2.860 8.488 1.00 93.00 88 LEU A O 1
ATOM 683 N N . CYS A 1 89 ? -11.325 -1.379 6.938 1.00 90.56 89 CYS A N 1
ATOM 684 C CA . CYS A 1 89 ? -11.826 -0.212 7.665 1.00 90.56 89 CYS A CA 1
ATOM 685 C C . CYS A 1 89 ? -13.352 -0.253 7.818 1.00 90.56 89 CYS A C 1
ATOM 687 O O . CYS A 1 89 ? -13.867 0.016 8.902 1.00 90.56 89 CYS A O 1
ATOM 689 N N . GLU A 1 90 ? -14.078 -0.635 6.766 1.00 93.94 90 GLU A N 1
ATOM 690 C CA . GLU A 1 90 ? -15.533 -0.791 6.816 1.00 93.94 90 GLU A CA 1
ATOM 691 C C . GLU A 1 90 ? -15.968 -1.901 7.777 1.00 93.94 90 GLU A C 1
ATOM 693 O O . GLU A 1 90 ? -16.861 -1.686 8.597 1.00 93.94 90 GLU A O 1
ATOM 698 N N . GLN A 1 91 ? -15.310 -3.060 7.730 1.00 93.44 91 GLN A N 1
ATOM 699 C CA . GLN A 1 91 ? -15.570 -4.171 8.650 1.00 93.44 91 GLN A CA 1
ATOM 700 C C . GLN A 1 91 ? -15.304 -3.768 10.105 1.00 93.44 91 GLN A C 1
ATOM 702 O O . GLN A 1 91 ? -16.134 -4.021 10.978 1.00 93.44 91 GLN A O 1
ATOM 707 N N . ALA A 1 92 ? -14.189 -3.082 10.371 1.00 91.56 92 ALA A N 1
ATOM 708 C CA . ALA A 1 92 ? -13.866 -2.587 11.708 1.00 91.56 92 ALA A CA 1
ATOM 709 C C . ALA A 1 92 ? -14.902 -1.566 12.199 1.00 91.56 92 ALA A C 1
ATOM 711 O O . ALA A 1 92 ? -15.341 -1.633 13.345 1.00 91.56 92 ALA A O 1
ATOM 712 N N . ARG A 1 93 ? -15.352 -0.658 11.322 1.00 89.31 93 ARG A N 1
ATOM 713 C CA . ARG A 1 93 ? -16.380 0.342 11.643 1.00 89.31 93 ARG A CA 1
ATOM 714 C C . ARG A 1 93 ? -17.725 -0.293 11.997 1.00 89.31 93 ARG A C 1
ATOM 716 O O . ARG A 1 93 ? -18.422 0.215 12.870 1.00 89.31 93 ARG A O 1
ATOM 723 N N . LYS A 1 94 ? -18.084 -1.392 11.335 1.00 93.81 94 LYS A N 1
ATOM 724 C CA . LYS A 1 94 ? -19.302 -2.164 11.624 1.00 93.81 94 LYS A CA 1
ATOM 725 C C . LYS A 1 94 ? -19.162 -3.098 12.831 1.00 93.81 94 LYS A C 1
ATOM 727 O O . LYS A 1 94 ? -20.153 -3.692 13.242 1.00 93.81 94 LYS A O 1
ATOM 732 N N . GLY A 1 95 ? -17.958 -3.235 13.390 1.00 92.81 95 GLY A N 1
ATOM 733 C CA . GLY A 1 95 ? -17.667 -4.190 14.459 1.00 92.81 95 GLY A CA 1
ATOM 734 C C . GLY A 1 95 ? -17.645 -5.650 13.993 1.00 92.81 95 GLY A C 1
ATOM 735 O O . GLY A 1 95 ? -17.756 -6.549 14.819 1.00 92.81 95 GLY A O 1
ATOM 736 N N . GLU A 1 96 ? -17.513 -5.896 12.685 1.00 95.25 96 GLU A N 1
ATOM 737 C CA . GLU A 1 96 ? -17.444 -7.246 12.101 1.00 95.25 96 GLU A CA 1
ATOM 738 C C . GLU A 1 96 ? -16.093 -7.928 12.368 1.00 95.25 96 GLU A C 1
ATOM 740 O O . GLU A 1 96 ? -15.997 -9.151 12.311 1.00 95.25 96 GLU A O 1
ATOM 745 N N . ILE A 1 97 ? -15.056 -7.143 12.671 1.00 94.12 97 ILE A N 1
ATOM 746 C CA . ILE A 1 97 ? -13.726 -7.620 13.058 1.00 94.12 97 ILE A CA 1
ATOM 747 C C . ILE A 1 97 ? -13.266 -6.915 14.331 1.00 94.12 97 ILE A C 1
ATOM 749 O O . ILE A 1 97 ? -13.596 -5.750 14.573 1.00 94.12 97 ILE A O 1
ATOM 753 N N . SER A 1 98 ? -12.484 -7.623 15.146 1.00 90.75 98 SER A N 1
ATOM 754 C CA . SER A 1 98 ? -11.951 -7.068 16.390 1.00 90.75 98 SER A CA 1
ATOM 755 C C . SER A 1 98 ? -10.823 -6.066 16.122 1.00 90.75 98 SER A C 1
ATOM 757 O O . SER A 1 98 ? -10.206 -6.050 15.052 1.00 90.75 98 SER A O 1
ATOM 759 N N . ARG A 1 99 ? -10.505 -5.235 17.120 1.00 85.44 99 ARG A N 1
ATOM 760 C CA . ARG A 1 99 ? -9.374 -4.300 17.040 1.00 85.44 99 ARG A CA 1
ATOM 761 C C . ARG A 1 99 ? -8.048 -5.039 16.853 1.00 85.44 99 ARG A C 1
ATOM 763 O O . ARG A 1 99 ? -7.182 -4.571 16.116 1.00 85.44 99 ARG A O 1
ATOM 770 N N . GLU A 1 100 ? -7.896 -6.184 17.508 1.00 86.00 100 GLU A N 1
ATOM 771 C CA . GLU A 1 100 ? -6.725 -7.055 17.421 1.00 86.00 100 GLU A CA 1
ATOM 772 C C . GLU A 1 100 ? -6.618 -7.672 16.024 1.00 86.00 100 GLU A C 1
ATOM 774 O O . GLU A 1 100 ? -5.540 -7.662 15.430 1.00 86.00 100 GLU A O 1
ATOM 779 N N . GLU A 1 101 ? -7.734 -8.142 15.456 1.00 87.94 101 GLU A N 1
ATOM 780 C CA . GLU A 1 101 ? -7.768 -8.663 14.088 1.00 87.94 101 GLU A CA 1
ATOM 781 C C . GLU A 1 101 ? -7.426 -7.574 13.062 1.00 87.94 101 GLU A C 1
ATOM 783 O O . GLU A 1 101 ? -6.594 -7.786 12.176 1.00 87.94 101 GLU A O 1
ATOM 788 N N . PHE A 1 102 ? -8.003 -6.381 13.212 1.00 87.69 102 PHE A N 1
ATOM 789 C CA . PHE A 1 102 ? -7.712 -5.229 12.362 1.00 87.69 102 PHE A CA 1
ATOM 790 C C . PHE A 1 102 ? -6.235 -4.817 12.442 1.00 87.69 102 PHE A C 1
ATOM 792 O O . 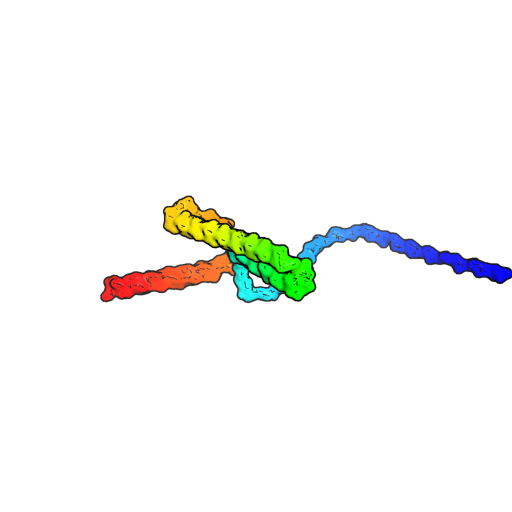PHE A 1 102 ? -5.560 -4.677 11.417 1.00 87.69 102 PHE A O 1
ATOM 799 N N . GLY A 1 103 ? -5.700 -4.694 13.661 1.00 86.19 103 GLY A N 1
ATOM 800 C CA . GLY A 1 103 ? -4.293 -4.386 13.907 1.00 86.19 103 GLY A CA 1
ATOM 801 C C . GLY A 1 103 ? -3.355 -5.446 13.330 1.00 86.19 103 GLY A C 1
ATOM 802 O O . GLY A 1 103 ? -2.351 -5.107 12.708 1.00 86.19 103 GLY A O 1
ATOM 803 N N . SER A 1 104 ? -3.714 -6.725 13.439 1.00 86.69 104 SER A N 1
ATOM 804 C CA . SER A 1 104 ? -2.937 -7.815 12.852 1.00 86.69 104 SER A CA 1
ATOM 805 C C . SER A 1 104 ? -2.928 -7.765 11.320 1.00 86.69 104 SER A C 1
ATOM 807 O O . SER A 1 104 ? -1.892 -8.040 10.711 1.00 86.69 104 SER A O 1
ATOM 809 N N . LYS A 1 105 ? -4.032 -7.374 10.671 1.00 86.06 105 LYS A N 1
ATOM 810 C CA . LYS A 1 105 ? -4.117 -7.343 9.201 1.00 86.06 105 LYS A CA 1
ATOM 811 C C . LYS A 1 105 ? -3.448 -6.120 8.572 1.00 86.06 105 LYS A C 1
ATOM 813 O O . LYS A 1 105 ? -2.697 -6.288 7.614 1.00 86.06 105 LYS A O 1
ATOM 818 N N . ILE A 1 106 ? -3.678 -4.913 9.095 1.00 86.69 106 ILE A N 1
ATOM 819 C CA . ILE A 1 106 ? -3.171 -3.671 8.469 1.00 86.69 106 ILE A CA 1
ATOM 820 C C . ILE A 1 106 ? -2.258 -2.830 9.355 1.00 86.69 106 ILE A C 1
ATOM 822 O O . ILE A 1 106 ? -1.588 -1.928 8.850 1.00 86.69 106 ILE A O 1
ATOM 826 N N . GLY A 1 107 ? -2.238 -3.103 10.657 1.00 84.31 107 GLY A N 1
ATOM 827 C CA . GLY A 1 107 ? -1.475 -2.349 11.640 1.00 84.31 107 GLY A CA 1
ATOM 828 C C . GLY A 1 107 ? 0.022 -2.639 11.588 1.00 84.31 107 GLY A C 1
ATOM 829 O O . GLY A 1 107 ? 0.584 -3.047 10.571 1.00 84.31 107 GLY A O 1
ATOM 830 N N . TYR A 1 108 ? 0.693 -2.375 12.698 1.00 84.62 108 TYR A N 1
ATOM 831 C CA . TYR A 1 108 ? 2.127 -2.599 12.832 1.00 84.62 108 TYR A CA 1
ATOM 832 C C . TYR A 1 108 ? 2.423 -4.083 13.079 1.00 84.62 108 TYR A C 1
ATOM 834 O O . TYR A 1 108 ? 1.558 -4.844 13.514 1.00 84.62 108 TYR A O 1
ATOM 842 N N . SER A 1 109 ? 3.653 -4.519 12.800 1.00 82.06 109 SER A N 1
ATOM 843 C CA . SER A 1 109 ? 4.134 -5.783 13.370 1.00 82.06 109 SER A CA 1
ATOM 844 C C . SER A 1 109 ? 4.102 -5.691 14.903 1.00 82.06 109 SER A C 1
ATOM 846 O O . SER A 1 109 ? 4.119 -4.590 15.444 1.00 82.06 109 SER A O 1
ATOM 848 N N . GLU A 1 110 ? 4.071 -6.808 15.632 1.00 82.06 110 GLU A N 1
ATOM 849 C CA . GLU A 1 110 ? 4.110 -6.751 17.107 1.00 82.06 110 GLU A CA 1
ATOM 850 C C . GLU A 1 110 ? 5.356 -6.024 17.629 1.00 82.06 110 GLU A C 1
ATOM 852 O O . GLU A 1 110 ? 5.305 -5.305 18.626 1.00 82.06 110 GLU A O 1
ATOM 857 N N . GLU A 1 111 ? 6.479 -6.176 16.931 1.00 83.25 111 GLU A N 1
ATOM 858 C CA . GLU A 1 111 ? 7.718 -5.483 17.259 1.00 83.25 111 GLU A CA 1
ATOM 859 C C . GLU A 1 111 ? 7.601 -3.973 17.018 1.00 83.25 111 GLU A C 1
ATOM 861 O O . GLU A 1 111 ? 7.924 -3.171 17.895 1.00 83.25 111 GLU A O 1
ATOM 866 N N . ASP A 1 112 ? 7.087 -3.572 15.858 1.00 83.25 112 ASP A N 1
ATOM 867 C CA . ASP A 1 112 ? 6.926 -2.164 15.504 1.00 83.25 112 ASP A CA 1
ATOM 868 C C . ASP A 1 112 ? 5.823 -1.490 16.311 1.00 83.25 112 ASP A C 1
ATOM 870 O O . ASP A 1 112 ? 5.942 -0.319 16.672 1.00 83.25 112 ASP A O 1
ATOM 874 N N . TRP A 1 113 ? 4.784 -2.242 16.674 1.00 83.00 113 TRP A N 1
ATOM 875 C CA . TRP A 1 113 ? 3.724 -1.782 17.551 1.00 83.00 113 TRP A CA 1
ATOM 876 C C . TRP A 1 113 ? 4.292 -1.372 18.903 1.00 83.00 113 TRP A C 1
ATOM 878 O O . TRP A 1 113 ? 3.956 -0.298 19.389 1.00 83.00 113 TRP A O 1
ATOM 888 N N . ARG A 1 114 ? 5.221 -2.145 19.483 1.00 84.62 114 ARG A N 1
ATOM 889 C CA . ARG A 1 114 ? 5.899 -1.752 20.734 1.00 84.62 114 ARG A CA 1
ATOM 890 C C . ARG A 1 114 ? 6.655 -0.429 20.602 1.00 84.62 114 ARG A C 1
ATOM 892 O O . ARG A 1 114 ? 6.691 0.328 21.566 1.00 84.62 114 ARG A O 1
ATOM 899 N N . LYS A 1 115 ? 7.216 -0.131 19.424 1.00 84.50 115 LYS A N 1
ATOM 900 C CA . LYS A 1 115 ? 7.955 1.117 19.163 1.00 84.50 115 LYS A CA 1
ATOM 901 C C . LYS A 1 115 ? 7.021 2.330 19.059 1.00 84.50 115 LYS A C 1
ATOM 903 O O . LYS A 1 115 ? 7.398 3.422 19.474 1.00 84.50 115 LYS A O 1
ATOM 908 N N . VAL A 1 116 ? 5.806 2.158 18.527 1.00 83.00 116 VAL A N 1
ATOM 909 C CA . VAL A 1 116 ? 4.877 3.282 18.266 1.00 83.00 116 VAL A CA 1
ATOM 910 C C . VAL A 1 116 ? 3.721 3.405 19.247 1.00 83.00 116 VAL A C 1
ATOM 912 O O . VAL A 1 116 ? 3.119 4.478 19.306 1.00 83.00 116 VAL A O 1
ATOM 915 N N . ARG A 1 117 ? 3.414 2.359 20.025 1.00 82.50 117 ARG A N 1
ATOM 916 C CA . ARG A 1 117 ? 2.225 2.276 20.888 1.00 82.50 117 ARG A CA 1
ATOM 917 C C . ARG A 1 117 ? 2.055 3.521 21.750 1.00 82.50 117 ARG A C 1
ATOM 919 O O . ARG A 1 117 ? 1.024 4.169 21.651 1.00 82.50 117 ARG A O 1
ATOM 926 N N . ALA A 1 118 ? 3.085 3.905 22.503 1.00 82.69 118 ALA A N 1
ATOM 927 C CA . ALA A 1 118 ? 3.010 5.049 23.413 1.00 82.69 118 ALA A CA 1
ATOM 928 C C . ALA A 1 118 ? 2.681 6.370 22.692 1.00 82.69 118 ALA A C 1
ATOM 930 O O . ALA A 1 118 ? 1.948 7.209 23.212 1.00 82.69 118 ALA A O 1
ATOM 931 N N . LYS A 1 119 ? 3.205 6.566 21.475 1.00 84.62 119 LYS A N 1
ATOM 932 C CA . LYS A 1 119 ? 2.910 7.757 20.668 1.00 84.62 119 LYS A CA 1
ATOM 933 C C . LYS A 1 119 ? 1.483 7.719 20.126 1.00 84.62 119 LYS A C 1
ATOM 935 O O . LYS A 1 119 ? 0.801 8.738 20.161 1.00 84.62 119 LYS A O 1
ATOM 940 N N . VAL A 1 120 ? 1.047 6.559 19.639 1.00 80.81 120 VAL A N 1
ATOM 941 C CA . VAL A 1 120 ? -0.300 6.355 19.092 1.00 80.81 120 VAL A CA 1
ATOM 942 C C . VAL A 1 120 ? -1.362 6.510 20.182 1.00 80.81 120 VAL A C 1
ATOM 944 O O . VAL A 1 120 ? -2.345 7.211 19.968 1.00 80.81 120 VAL A O 1
ATOM 947 N N . GLU A 1 121 ? -1.152 5.922 21.360 1.00 84.38 121 GLU A N 1
ATOM 948 C CA . GLU A 1 121 ? -2.053 6.051 22.512 1.00 84.38 121 GLU A CA 1
ATOM 949 C C . GLU A 1 121 ? -2.184 7.513 22.950 1.00 84.38 121 GLU A C 1
ATOM 951 O O . GLU A 1 121 ? -3.302 8.016 23.038 1.00 84.38 121 GLU A O 1
ATOM 956 N N . ARG A 1 122 ? -1.065 8.240 23.076 1.00 83.94 122 ARG A N 1
ATOM 957 C CA . ARG A 1 122 ? -1.087 9.679 23.385 1.00 83.94 122 ARG A CA 1
ATOM 958 C C . ARG A 1 122 ? -1.878 10.487 22.350 1.00 83.94 122 ARG A C 1
ATOM 960 O O . ARG A 1 122 ? -2.608 11.400 22.712 1.00 83.94 122 ARG A O 1
ATOM 967 N N . GLN A 1 123 ? -1.746 10.175 21.060 1.00 83.88 123 GLN A N 1
ATOM 968 C CA . GLN A 1 123 ? -2.510 10.855 20.006 1.00 83.88 123 GLN A CA 1
ATOM 969 C C . GLN A 1 123 ? -4.010 10.544 20.079 1.00 83.88 123 GLN A C 1
ATOM 971 O O . GLN A 1 123 ? -4.822 11.442 19.873 1.00 83.88 123 GLN A O 1
ATOM 976 N N . MET A 1 124 ? -4.381 9.301 20.397 1.00 83.25 124 MET A N 1
ATOM 977 C CA . MET A 1 124 ? -5.783 8.919 20.593 1.00 83.25 124 MET A CA 1
ATOM 978 C C . MET A 1 124 ? -6.403 9.614 21.809 1.00 83.25 124 MET A C 1
ATOM 980 O O . MET A 1 124 ? -7.565 10.003 21.750 1.00 83.25 124 MET A O 1
ATOM 984 N N . GLU A 1 125 ? -5.648 9.779 22.897 1.00 85.56 125 GLU A N 1
ATOM 985 C CA . GLU A 1 125 ? -6.092 10.528 24.079 1.00 85.56 125 GLU A CA 1
ATOM 986 C C . GLU A 1 125 ? -6.341 12.002 23.751 1.00 85.56 125 GLU A C 1
ATOM 988 O O . GLU A 1 125 ? -7.396 12.527 24.099 1.00 85.56 125 GLU A O 1
ATOM 993 N N . VAL A 1 126 ? -5.420 12.645 23.021 1.00 87.50 126 VAL A N 1
ATOM 994 C CA . VAL A 1 126 ? -5.587 14.036 22.567 1.00 87.50 126 VAL A CA 1
ATOM 995 C C . VAL A 1 126 ? -6.833 14.180 21.692 1.00 87.50 126 VAL A C 1
ATOM 997 O O . VAL A 1 126 ? -7.676 15.021 21.981 1.00 87.50 126 VAL A O 1
ATOM 1000 N N . GLN A 1 127 ? -7.008 13.318 20.686 1.00 83.12 127 GLN A N 1
ATOM 1001 C CA . GLN A 1 127 ? -8.191 13.368 19.816 1.00 83.12 127 GLN A CA 1
ATOM 1002 C C . GLN A 1 127 ? -9.496 13.116 20.575 1.00 83.12 127 GLN A C 1
ATOM 1004 O O . GLN A 1 127 ? -10.518 13.729 20.274 1.00 83.12 127 GLN A O 1
ATOM 1009 N N . ARG A 1 128 ? -9.487 12.213 21.562 1.00 86.19 128 ARG A N 1
ATOM 1010 C CA . ARG A 1 128 ? -10.661 11.973 22.405 1.00 86.19 128 ARG A CA 1
ATOM 1011 C C . ARG A 1 128 ? -11.016 13.221 23.208 1.00 86.19 128 ARG A C 1
ATOM 1013 O O . ARG A 1 128 ? -12.176 13.617 23.196 1.00 86.19 128 ARG A O 1
ATOM 1020 N N . ALA A 1 129 ? -10.028 13.846 23.845 1.00 87.31 129 ALA A N 1
ATOM 1021 C CA . ALA A 1 129 ? -10.231 15.075 24.603 1.00 87.31 129 ALA A CA 1
ATOM 1022 C C . ALA A 1 129 ? -10.745 16.221 23.711 1.00 87.31 129 ALA A C 1
ATOM 1024 O O . ALA A 1 129 ? -11.638 16.959 24.117 1.00 87.31 129 ALA A O 1
ATOM 1025 N N . GLU A 1 130 ? -10.237 16.340 22.480 1.00 87.94 130 GLU A N 1
ATOM 1026 C CA . GLU A 1 130 ? -10.721 17.315 21.493 1.00 87.94 130 GLU A CA 1
ATOM 1027 C C . GLU A 1 130 ? -12.184 17.063 21.097 1.00 87.94 130 GLU A C 1
ATOM 1029 O O . GLU A 1 130 ? -12.985 17.996 21.099 1.00 87.94 130 GLU A O 1
ATOM 1034 N N . MET A 1 131 ? -12.565 15.809 20.824 1.00 84.38 131 MET A N 1
ATOM 1035 C CA . MET A 1 131 ? -13.956 15.454 20.511 1.00 84.38 131 MET A CA 1
ATOM 1036 C C . MET A 1 131 ? -14.905 15.691 21.692 1.00 84.38 131 MET A C 1
ATOM 1038 O O . MET A 1 131 ? -16.027 16.153 21.494 1.00 84.38 131 MET A O 1
ATOM 1042 N N . GLU A 1 132 ? -14.474 15.383 22.918 1.00 87.81 132 GLU A N 1
ATOM 1043 C CA . GLU A 1 132 ? -15.256 15.632 24.135 1.00 87.81 132 GLU A CA 1
ATOM 1044 C C . GLU A 1 132 ? -15.452 17.137 24.373 1.00 87.81 132 GLU A C 1
ATOM 1046 O O . GLU A 1 132 ? -16.566 17.572 24.678 1.00 87.81 132 GLU A O 1
ATOM 1051 N N . ALA A 1 133 ? -14.407 17.942 24.161 1.00 87.25 133 ALA A N 1
ATOM 1052 C CA . ALA A 1 133 ? -14.489 19.397 24.239 1.00 87.25 133 ALA A CA 1
ATOM 1053 C C . ALA A 1 133 ? -15.420 19.983 23.162 1.00 87.25 133 ALA A C 1
ATOM 1055 O O . ALA A 1 133 ? -16.239 20.850 23.471 1.00 87.25 133 ALA A O 1
ATOM 1056 N N . GLU A 1 134 ? -15.349 19.493 21.918 1.00 87.50 134 GLU A N 1
ATOM 1057 C CA . GLU A 1 134 ? -16.248 19.924 20.839 1.00 87.50 134 GLU A CA 1
ATOM 1058 C C . GLU A 1 134 ? -17.706 19.545 21.129 1.00 87.50 134 GLU A C 1
ATOM 1060 O O . GLU A 1 134 ? -18.611 20.362 20.944 1.00 87.50 134 GLU A O 1
ATOM 1065 N N . ALA A 1 135 ? -17.951 18.327 21.619 1.00 87.19 135 ALA A N 1
ATOM 1066 C CA . ALA A 1 135 ? -19.286 17.894 22.009 1.00 87.19 135 ALA A CA 1
ATOM 1067 C C . ALA A 1 135 ? -19.849 18.795 23.117 1.00 87.19 135 ALA A C 1
ATOM 1069 O O . ALA A 1 135 ? -20.960 19.301 22.980 1.00 87.19 135 ALA A O 1
ATOM 1070 N N . HIS A 1 136 ? -19.069 19.071 24.166 1.00 85.38 136 HIS A N 1
ATOM 1071 C CA . HIS A 1 136 ? -19.487 19.966 25.245 1.00 85.38 136 HIS A CA 1
ATOM 1072 C C . HIS A 1 136 ? -19.796 21.386 24.739 1.00 85.38 136 HIS A C 1
ATOM 1074 O O . HIS A 1 136 ? -20.779 21.986 25.163 1.00 85.38 136 HIS A O 1
ATOM 1080 N N . ALA A 1 137 ? -19.004 21.913 23.800 1.00 85.38 137 ALA A N 1
ATOM 1081 C CA . ALA A 1 137 ? -19.227 23.231 23.204 1.00 85.38 137 ALA A CA 1
ATOM 1082 C C . ALA A 1 137 ? -20.457 23.304 22.278 1.00 85.38 137 ALA A C 1
ATOM 1084 O O . ALA A 1 137 ? -20.990 24.386 22.068 1.00 85.38 137 ALA A O 1
ATOM 1085 N N . ARG A 1 138 ? -20.920 22.183 21.706 1.00 85.06 138 ARG A N 1
ATOM 1086 C CA . ARG A 1 138 ? -22.138 22.153 20.870 1.00 85.06 138 ARG A CA 1
ATOM 1087 C C . ARG A 1 138 ? -23.440 22.119 21.668 1.00 85.06 138 ARG A C 1
ATOM 1089 O O . ARG A 1 138 ? -24.487 22.420 21.100 1.00 85.06 138 ARG A O 1
ATOM 1096 N N . PHE A 1 139 ? -23.393 21.708 22.933 1.00 79.12 139 PHE A N 1
ATOM 1097 C CA . PHE A 1 139 ? -24.580 21.532 23.779 1.00 79.12 139 PHE A CA 1
ATOM 1098 C C . PHE A 1 139 ? -24.741 22.616 24.862 1.00 79.12 139 PHE A C 1
ATOM 1100 O O . PHE A 1 139 ? -25.670 22.522 25.665 1.00 79.12 139 PHE A O 1
ATOM 1107 N N . HIS A 1 140 ? -23.883 23.642 24.862 1.00 60.88 140 HIS A N 1
ATOM 1108 C CA . HIS A 1 140 ? -23.932 24.816 25.739 1.00 60.88 140 HIS A CA 1
ATOM 1109 C C . HIS A 1 140 ? -23.966 26.106 24.921 1.00 60.88 140 HIS A C 1
ATOM 1111 O O . HIS A 1 140 ? -24.687 27.034 25.349 1.00 60.88 140 HIS A O 1
#